Protein AF-A0A085NB49-F1 (afdb_monomer_lite)

Structure (mmCIF, N/CA/C/O backbone):
data_AF-A0A085NB49-F1
#
_entry.id   AF-A0A085NB49-F1
#
loop_
_atom_site.group_PDB
_atom_site.id
_atom_site.type_symbol
_atom_site.label_atom_id
_atom_site.label_alt_id
_atom_site.label_comp_id
_atom_site.label_asym_id
_atom_site.label_entity_id
_atom_site.label_seq_id
_atom_site.pdbx_PDB_ins_code
_atom_site.Cartn_x
_atom_site.Cartn_y
_atom_site.Cartn_z
_atom_site.occupancy
_atom_site.B_iso_or_equiv
_atom_site.auth_seq_id
_atom_site.auth_comp_id
_atom_site.auth_asym_id
_atom_site.auth_atom_id
_atom_site.pdbx_PDB_model_num
ATOM 1 N N . MET A 1 1 ? 0.375 2.560 56.186 1.00 36.34 1 MET A N 1
ATOM 2 C CA . MET A 1 1 ? 1.341 2.796 55.093 1.00 36.34 1 MET A CA 1
ATOM 3 C C . MET A 1 1 ? 0.550 2.654 53.785 1.00 36.34 1 MET A C 1
ATOM 5 O O . MET A 1 1 ? 0.439 1.546 53.299 1.00 36.34 1 MET A O 1
ATOM 9 N N . THR A 1 2 ? -0.259 3.623 53.319 1.00 33.06 2 THR A N 1
ATOM 10 C CA . THR A 1 2 ? 0.066 5.034 52.962 1.00 33.06 2 THR A CA 1
ATOM 11 C C . THR A 1 2 ? 1.055 5.037 51.782 1.00 33.06 2 THR A C 1
ATOM 13 O O . THR A 1 2 ? 2.117 4.463 51.967 1.00 33.06 2 THR A O 1
ATOM 16 N N . LYS A 1 3 ? 0.867 5.615 50.581 1.00 41.41 3 LYS A N 1
ATOM 17 C CA . LYS A 1 3 ? -0.079 6.575 49.935 1.00 41.41 3 LYS A CA 1
ATOM 18 C C . LYS A 1 3 ? 0.011 6.331 48.394 1.00 41.41 3 LYS A C 1
ATOM 20 O O . LYS A 1 3 ? 0.944 5.657 47.984 1.00 41.41 3 LYS A O 1
ATOM 25 N N . CYS A 1 4 ? -0.804 6.844 47.462 1.00 32.41 4 CYS A N 1
ATOM 26 C CA . CYS A 1 4 ? -2.018 7.682 47.451 1.00 32.41 4 CYS A CA 1
ATOM 27 C C . CYS A 1 4 ? -2.867 7.306 46.194 1.00 32.41 4 CYS A C 1
ATOM 29 O O . CYS A 1 4 ? -2.601 6.281 45.574 1.00 32.41 4 CYS A O 1
ATOM 31 N N . GLY A 1 5 ? -3.871 8.105 45.801 1.00 36.09 5 GLY A N 1
ATOM 32 C CA . GLY A 1 5 ? -4.808 7.797 44.705 1.00 36.09 5 GLY A CA 1
ATOM 33 C C . GLY A 1 5 ? -4.542 8.392 43.312 1.00 36.09 5 GLY A C 1
ATOM 34 O O . GLY A 1 5 ? -3.642 9.204 43.099 1.00 36.09 5 GLY A O 1
ATOM 35 N N . LYS A 1 6 ? -5.453 8.057 42.387 1.00 33.78 6 LYS A N 1
ATOM 36 C CA . LYS A 1 6 ? -5.930 8.973 41.339 1.00 33.78 6 LYS A CA 1
ATOM 37 C C . LYS A 1 6 ? -7.367 8.626 40.934 1.00 33.78 6 LYS A C 1
ATOM 39 O O . LYS A 1 6 ? -7.604 7.789 40.072 1.00 33.78 6 LYS A O 1
ATOM 44 N N . ILE A 1 7 ? -8.324 9.317 41.555 1.00 49.16 7 ILE A N 1
ATOM 45 C CA . ILE A 1 7 ? -9.634 9.540 40.937 1.00 49.16 7 ILE A CA 1
ATOM 46 C C . ILE A 1 7 ? -9.349 10.415 39.716 1.00 49.16 7 ILE A C 1
ATOM 48 O O . ILE A 1 7 ? -9.006 11.589 39.866 1.00 49.16 7 ILE A O 1
ATOM 52 N N . ILE A 1 8 ? -9.417 9.840 38.5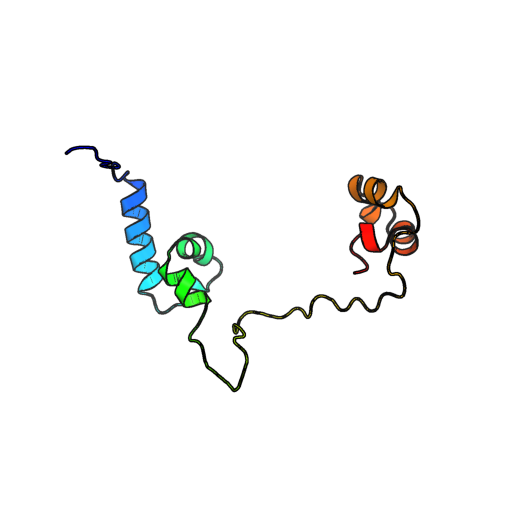18 1.00 46.50 8 ILE A N 1
ATOM 53 C CA . ILE A 1 8 ? -9.427 10.625 37.286 1.00 46.50 8 ILE A CA 1
ATOM 54 C C . ILE A 1 8 ? -10.890 10.830 36.930 1.00 46.50 8 ILE A C 1
ATOM 56 O O . ILE A 1 8 ? -11.615 9.876 36.666 1.00 46.50 8 ILE A O 1
ATOM 60 N N . TYR A 1 9 ? -11.315 12.090 36.978 1.00 40.44 9 TYR A N 1
ATOM 61 C CA . TYR A 1 9 ? -12.645 12.520 36.578 1.00 40.44 9 TYR A CA 1
ATOM 62 C C . TYR A 1 9 ? -12.954 11.985 35.175 1.00 40.44 9 TYR A C 1
ATOM 64 O O . TYR A 1 9 ? -12.285 12.352 34.203 1.00 40.44 9 TYR A O 1
ATOM 72 N N . ALA A 1 10 ? -13.970 11.128 35.072 1.00 44.47 10 ALA A N 1
ATOM 73 C CA . ALA A 1 10 ? -14.503 10.708 33.788 1.00 44.47 10 ALA A CA 1
ATOM 74 C C . ALA A 1 10 ? -15.169 11.926 33.138 1.00 44.47 10 ALA A C 1
ATOM 76 O O . ALA A 1 10 ? -16.279 12.319 33.494 1.00 44.47 10 ALA A O 1
ATOM 77 N N . THR A 1 11 ? -14.455 12.580 32.222 1.00 50.97 11 THR A N 1
ATOM 78 C CA . THR A 1 11 ? -15.008 13.682 31.433 1.00 50.97 11 THR A CA 1
ATOM 79 C C . THR A 1 11 ? -16.188 13.157 30.614 1.00 50.97 11 THR A C 1
ATOM 81 O O . THR A 1 11 ? -16.195 11.990 30.230 1.00 50.97 11 THR A O 1
ATOM 84 N N . SER A 1 12 ? -17.168 14.005 30.283 1.00 54.53 12 SER A N 1
ATOM 85 C CA . SER A 1 12 ? -18.318 13.613 29.436 1.00 54.53 12 SER A CA 1
ATOM 86 C C . SER A 1 12 ? -17.883 12.907 28.129 1.00 54.53 12 SER A C 1
ATOM 88 O O . SER A 1 12 ? -18.509 11.961 27.655 1.00 54.53 12 SER A O 1
ATOM 90 N N . SER A 1 13 ? -16.705 13.279 27.617 1.00 60.25 13 SER A N 1
ATOM 91 C CA . SER A 1 13 ? -16.013 12.676 26.471 1.00 60.25 13 SER A CA 1
ATOM 92 C C . SER A 1 13 ? -15.578 11.208 26.646 1.00 60.25 13 SER A C 1
ATOM 94 O O . SER A 1 13 ? -15.293 10.557 25.645 1.00 60.25 13 SER A O 1
ATOM 96 N N . GLN A 1 14 ? -15.447 10.695 27.874 1.00 65.69 14 GLN A N 1
ATOM 97 C CA . GLN A 1 14 ? -15.085 9.296 28.159 1.00 65.69 14 GLN A CA 1
ATOM 98 C C . GLN A 1 14 ? -16.311 8.390 28.023 1.00 65.69 14 GLN A C 1
ATOM 100 O O . GLN A 1 14 ? -16.286 7.481 27.202 1.00 65.69 14 GLN A O 1
ATOM 105 N N . MET A 1 15 ? -17.420 8.746 28.680 1.00 71.19 15 MET A N 1
ATOM 106 C CA . MET A 1 15 ? -18.704 8.035 28.567 1.00 71.19 15 MET A CA 1
ATOM 107 C C . MET A 1 15 ? -19.170 7.890 27.109 1.00 71.19 15 MET A C 1
ATOM 109 O O . MET A 1 15 ? -19.642 6.829 26.703 1.00 71.19 15 MET A O 1
ATOM 113 N N . LEU A 1 16 ? -18.989 8.939 26.294 1.00 78.06 16 LEU A N 1
ATOM 114 C CA . LEU A 1 16 ? -19.303 8.892 24.865 1.00 78.06 16 LEU A CA 1
ATOM 115 C C . LEU A 1 16 ? -18.420 7.888 24.101 1.00 78.06 16 LEU A C 1
ATOM 117 O O . LEU A 1 16 ? -18.923 7.180 23.233 1.00 78.06 16 LEU A O 1
ATOM 121 N N . ARG A 1 17 ? -17.122 7.790 24.427 1.00 77.44 17 ARG A N 1
ATOM 122 C CA . ARG A 1 17 ? -16.225 6.791 23.820 1.00 77.44 17 ARG A CA 1
ATOM 123 C C . ARG A 1 17 ? -16.611 5.372 24.218 1.00 77.44 17 ARG A C 1
ATOM 125 O O . ARG A 1 17 ? -16.655 4.515 23.344 1.00 77.44 17 ARG A O 1
ATOM 132 N N . ASP A 1 18 ? -16.937 5.136 25.484 1.00 79.06 18 ASP A N 1
ATOM 133 C CA . ASP A 1 18 ? -17.325 3.806 25.965 1.00 79.06 18 ASP A CA 1
ATOM 134 C C . ASP A 1 18 ? -18.634 3.333 25.310 1.00 79.06 18 ASP A C 1
ATOM 136 O O . ASP A 1 18 ? -18.734 2.188 24.861 1.00 79.06 18 ASP A O 1
ATOM 140 N N . PHE A 1 19 ? -19.609 4.237 25.152 1.00 82.75 19 PHE A N 1
ATOM 141 C CA . PHE A 1 19 ? -20.849 3.964 24.422 1.00 82.75 19 PHE A CA 1
ATOM 142 C C . PHE A 1 19 ? -20.597 3.650 22.937 1.00 82.75 19 PHE A C 1
ATOM 144 O O . PHE A 1 19 ? -21.077 2.632 22.434 1.00 82.75 19 PHE A O 1
ATOM 151 N N . LEU A 1 20 ? -19.797 4.471 22.245 1.00 81.94 20 LEU A N 1
ATOM 152 C CA . LEU A 1 20 ? -19.429 4.238 20.842 1.00 81.94 20 LEU A CA 1
ATOM 153 C C . LEU A 1 20 ? -18.676 2.911 20.665 1.00 81.94 20 LEU A C 1
ATOM 155 O O . LEU A 1 20 ? -19.009 2.133 19.771 1.00 81.94 20 LEU A O 1
ATOM 159 N N . CYS A 1 21 ? -17.724 2.602 21.548 1.00 80.56 21 CYS A N 1
ATOM 160 C CA . CYS A 1 21 ? -17.014 1.329 21.516 1.00 80.56 21 CYS A CA 1
ATOM 161 C C . CYS A 1 21 ? -17.955 0.141 21.747 1.00 80.56 21 CYS A C 1
ATOM 163 O O . CYS A 1 21 ? -17.854 -0.837 21.013 1.00 80.56 21 CYS A O 1
ATOM 165 N N . SER A 1 22 ? -18.914 0.226 22.675 1.00 84.44 22 SER A N 1
ATOM 166 C CA . SER A 1 22 ? -19.922 -0.827 22.889 1.00 84.44 22 SER A CA 1
ATOM 167 C C . SER A 1 22 ? -20.718 -1.149 21.610 1.00 84.44 22 SER A C 1
ATOM 169 O O . SER A 1 22 ? -20.882 -2.321 21.246 1.00 84.44 22 SER A O 1
ATOM 171 N N . VAL A 1 23 ? -21.123 -0.118 20.859 1.00 84.88 23 VAL A N 1
ATOM 172 C CA . VAL A 1 23 ? -21.798 -0.262 19.554 1.00 84.88 23 VAL A CA 1
ATOM 173 C C . VAL A 1 23 ? -20.865 -0.872 18.493 1.00 84.88 23 VAL A C 1
ATOM 175 O O . VAL A 1 23 ? -21.267 -1.804 17.788 1.00 84.88 23 VAL A O 1
ATOM 178 N N . CYS A 1 24 ? -19.607 -0.423 18.404 1.00 82.62 24 CYS A N 1
ATOM 179 C CA . CYS A 1 24 ? -18.600 -0.999 17.499 1.00 82.62 24 CYS A CA 1
ATOM 180 C C . CYS A 1 24 ? -18.314 -2.487 17.799 1.00 82.62 24 CYS A C 1
ATOM 182 O O . CYS A 1 24 ? -18.211 -3.292 16.875 1.00 82.62 24 CYS A O 1
ATOM 184 N N . CYS A 1 25 ? -18.202 -2.881 19.074 1.00 80.56 25 CYS A N 1
ATOM 185 C CA . CYS A 1 25 ? -17.894 -4.267 19.450 1.00 80.56 25 CYS A CA 1
ATOM 186 C C . CYS A 1 25 ? -19.058 -5.231 19.157 1.00 80.56 25 C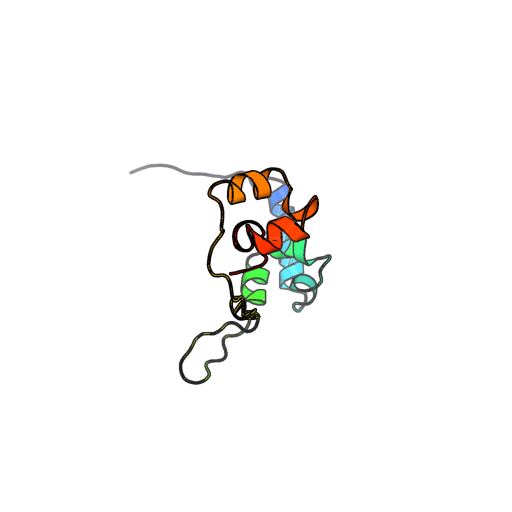YS A C 1
ATOM 188 O O . CYS A 1 25 ? -18.827 -6.390 18.804 1.00 80.56 25 CYS A O 1
ATOM 190 N N . SER A 1 26 ? -20.302 -4.765 19.310 1.00 83.50 26 SER A N 1
ATOM 191 C CA . SER A 1 26 ? -21.507 -5.611 19.251 1.00 83.50 26 SER A CA 1
ATOM 192 C C . SER A 1 26 ? -22.000 -5.899 17.826 1.00 83.50 26 SER A C 1
ATOM 194 O O . SER A 1 26 ? -22.749 -6.845 17.600 1.00 83.50 26 SER A O 1
ATOM 196 N N . SER A 1 27 ? -21.579 -5.108 16.839 1.00 72.50 27 SER A N 1
ATOM 197 C CA . SER A 1 27 ? -22.182 -5.041 15.498 1.00 72.50 27 SER A CA 1
ATOM 198 C C . SER A 1 27 ? -21.565 -5.991 14.453 1.00 72.50 27 SER A C 1
ATOM 200 O O . SER A 1 27 ? -21.440 -5.667 13.272 1.00 72.50 27 SER A O 1
ATOM 202 N N . GLY A 1 28 ? -21.164 -7.197 14.867 1.00 62.44 28 GLY A N 1
ATOM 203 C CA . GLY A 1 28 ? -20.831 -8.301 13.947 1.00 62.44 28 GLY A CA 1
ATOM 204 C C . GLY A 1 28 ? -19.523 -8.173 13.149 1.00 62.44 28 GLY A C 1
ATOM 205 O O . GLY A 1 28 ? -19.076 -9.163 12.568 1.00 62.44 28 GLY A O 1
ATOM 206 N N . GLY A 1 29 ? -18.852 -7.019 13.196 1.00 63.22 29 GLY A N 1
ATOM 207 C CA . GLY A 1 29 ? -17.530 -6.768 12.611 1.00 63.22 29 GLY A CA 1
ATOM 208 C C . GLY A 1 29 ? -17.506 -5.836 11.412 1.00 63.22 29 GLY A C 1
ATOM 209 O O . GLY A 1 29 ? -16.447 -5.282 11.134 1.00 63.22 29 GLY A O 1
ATOM 210 N N . ASN A 1 30 ? -18.650 -5.611 10.764 1.00 67.62 30 ASN A N 1
ATOM 211 C CA . ASN A 1 30 ? -18.740 -4.727 9.604 1.00 67.62 30 ASN A CA 1
ATOM 212 C C . ASN A 1 30 ? -18.265 -3.311 9.981 1.00 67.62 30 ASN A C 1
ATOM 214 O O . ASN A 1 30 ? -17.383 -2.771 9.324 1.00 67.62 30 ASN A O 1
ATOM 218 N N . LEU A 1 31 ? -18.685 -2.781 11.139 1.00 73.56 31 LEU A N 1
ATOM 219 C CA . LEU A 1 31 ? -18.250 -1.456 11.606 1.00 73.56 31 LEU A CA 1
ATOM 220 C C . LEU A 1 31 ? -16.740 -1.334 11.912 1.00 73.56 31 LEU A C 1
ATOM 222 O O . LEU A 1 31 ? -16.201 -0.231 11.834 1.00 73.56 31 LEU A O 1
ATOM 226 N N . CYS A 1 32 ? -16.041 -2.429 12.241 1.00 73.75 32 CYS A N 1
ATOM 227 C CA . CYS A 1 32 ? -14.581 -2.404 12.430 1.00 73.75 32 CYS A CA 1
ATOM 228 C C . CYS A 1 32 ? -13.805 -2.427 11.091 1.00 73.75 32 CYS A C 1
ATOM 230 O O . CYS A 1 32 ? -12.587 -2.237 11.104 1.00 73.75 32 CYS A O 1
ATOM 232 N N . LEU A 1 33 ? -14.471 -2.724 9.965 1.00 67.19 33 LEU A N 1
ATOM 233 C CA . LEU A 1 33 ? -13.854 -2.990 8.657 1.00 67.19 33 LEU A CA 1
ATOM 234 C C . LEU A 1 33 ? -14.252 -1.965 7.576 1.00 67.19 33 LEU A C 1
ATOM 236 O O . LEU A 1 33 ? -13.417 -1.643 6.731 1.00 67.19 33 LEU A O 1
ATOM 240 N N . GLU A 1 34 ? -15.472 -1.426 7.636 1.00 67.44 34 GLU A N 1
ATOM 241 C CA . GLU A 1 34 ? -16.001 -0.352 6.775 1.00 67.44 34 GLU A CA 1
ATOM 242 C C . GLU A 1 34 ? -15.202 0.953 6.941 1.00 67.44 34 GLU A C 1
ATOM 244 O O . GLU A 1 34 ? -14.912 1.367 8.065 1.00 67.44 34 GLU A O 1
ATOM 249 N N . ALA A 1 35 ? -14.840 1.623 5.843 1.00 59.50 35 ALA A N 1
ATOM 250 C CA . ALA A 1 35 ? -13.882 2.736 5.859 1.00 59.50 35 ALA A CA 1
ATOM 251 C C . ALA A 1 35 ? -14.349 3.942 6.700 1.00 59.50 35 ALA A C 1
ATOM 253 O O . ALA A 1 35 ? -13.562 4.506 7.466 1.00 59.50 35 ALA A O 1
ATOM 254 N N . GLU A 1 36 ? -15.629 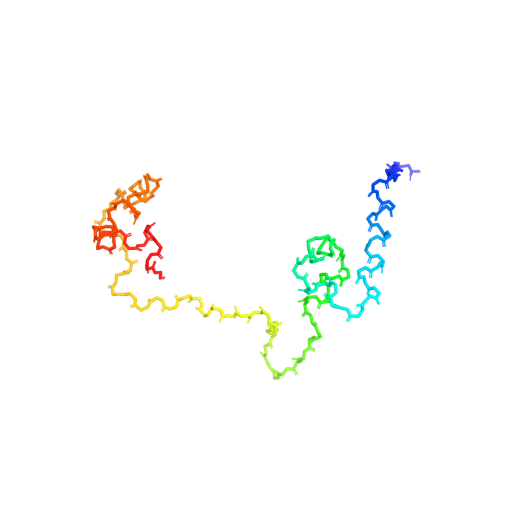4.294 6.609 1.00 65.25 36 GLU A N 1
ATOM 255 C CA . GLU A 1 36 ? -16.259 5.416 7.301 1.00 65.25 36 GLU A CA 1
ATOM 256 C C . GLU A 1 36 ? -16.281 5.215 8.827 1.00 65.25 36 GLU A C 1
ATOM 258 O O . GLU A 1 36 ? -15.90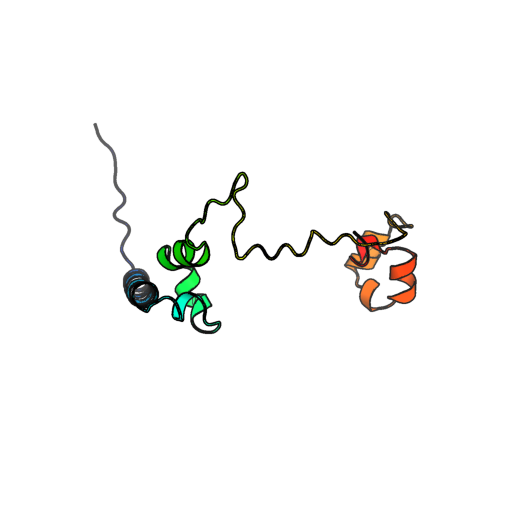1 6.113 9.583 1.00 65.25 36 GLU A O 1
ATOM 263 N N . THR A 1 37 ? -16.665 4.026 9.307 1.00 65.75 37 THR A N 1
ATOM 264 C CA . THR A 1 37 ? -16.752 3.726 10.751 1.00 65.75 37 THR A CA 1
ATOM 265 C C . THR A 1 37 ? -15.446 3.201 11.343 1.00 65.75 37 THR A C 1
ATOM 267 O O . THR A 1 37 ? -15.267 3.226 12.563 1.00 65.75 37 THR A O 1
ATOM 270 N N . ARG A 1 38 ? -14.487 2.786 10.508 1.00 65.44 38 ARG A N 1
ATOM 271 C CA . ARG A 1 38 ? -13.162 2.333 10.946 1.00 65.44 38 ARG A CA 1
ATOM 272 C C . ARG A 1 38 ? -12.423 3.398 11.743 1.00 65.44 38 ARG A C 1
ATOM 274 O O . ARG A 1 38 ? -11.776 3.043 12.721 1.00 65.44 38 ARG A O 1
ATOM 281 N N . SER A 1 39 ? -12.514 4.681 11.388 1.00 70.12 39 SER A N 1
ATOM 282 C CA . SER A 1 39 ? -11.795 5.727 12.133 1.00 70.12 39 SER A CA 1
ATOM 283 C C . SER A 1 39 ? -12.232 5.829 13.612 1.00 70.12 39 SER A C 1
ATOM 285 O O . SER A 1 39 ? -11.362 5.620 14.464 1.00 70.12 39 SER A O 1
ATOM 287 N N . PRO A 1 40 ? -13.523 6.002 13.981 1.00 76.81 40 PRO A N 1
ATOM 288 C CA . PRO A 1 40 ? -13.943 5.982 15.384 1.00 76.81 40 PRO A CA 1
ATOM 289 C C . PRO A 1 40 ? -13.844 4.594 16.032 1.00 76.81 40 PRO A C 1
ATOM 291 O O . PRO A 1 40 ? -13.486 4.513 17.202 1.00 76.81 40 PRO A O 1
ATOM 294 N N . CYS A 1 41 ? -14.111 3.497 15.313 1.00 75.94 41 CYS A N 1
ATOM 295 C CA . CYS A 1 41 ? -14.054 2.159 15.911 1.00 75.94 41 CYS A CA 1
ATOM 296 C C . CYS A 1 41 ? -12.613 1.631 16.106 1.00 75.94 41 CYS A C 1
ATOM 298 O O . CYS A 1 41 ? -12.389 0.776 16.962 1.00 75.94 41 CYS A O 1
ATOM 300 N N . SER A 1 42 ? -11.613 2.136 15.369 1.00 73.38 42 SER A N 1
ATOM 301 C CA . SER A 1 42 ? -10.212 1.673 15.460 1.00 73.38 42 SER A CA 1
ATOM 302 C C . SER A 1 42 ? -9.512 2.016 16.776 1.00 73.38 42 SER A C 1
ATOM 304 O O . SER A 1 42 ? -8.550 1.341 17.137 1.00 73.38 42 SER A O 1
ATOM 306 N N . ILE A 1 43 ? -10.007 3.011 17.522 1.00 78.69 43 ILE A N 1
ATOM 307 C CA . ILE A 1 43 ? -9.484 3.349 18.856 1.00 78.69 43 ILE A CA 1
ATOM 308 C C . ILE A 1 43 ? -9.968 2.368 19.938 1.00 78.69 43 ILE A C 1
ATOM 310 O O . ILE A 1 43 ? -9.449 2.372 21.053 1.00 78.69 43 ILE A O 1
ATOM 314 N N . CYS A 1 44 ? -10.978 1.544 19.635 1.00 81.94 44 CYS A N 1
ATOM 315 C CA . CYS A 1 44 ? -11.597 0.630 20.586 1.00 81.94 44 CYS A CA 1
ATOM 316 C C . CYS A 1 44 ? -10.819 -0.698 20.658 1.00 81.94 44 CYS A C 1
ATOM 318 O O . CYS A 1 44 ? -10.674 -1.370 19.629 1.00 81.94 44 CYS A O 1
ATOM 320 N N . PRO A 1 45 ? -10.395 -1.164 21.854 1.00 76.50 45 PRO A N 1
ATOM 321 C CA . PRO A 1 45 ? -9.593 -2.385 21.992 1.00 76.50 45 PRO A CA 1
ATOM 322 C C . PRO A 1 45 ? -10.209 -3.631 21.336 1.00 76.50 45 PRO A C 1
ATOM 324 O O . PRO A 1 45 ? -9.489 -4.463 20.792 1.00 76.50 45 PRO A O 1
ATOM 327 N N . CYS A 1 46 ? -11.541 -3.755 21.318 1.00 77.25 46 CYS A N 1
ATOM 328 C CA . CYS A 1 46 ? -12.222 -4.892 20.695 1.00 77.25 46 CYS A CA 1
ATOM 329 C C . CYS A 1 46 ? -12.034 -4.958 19.167 1.00 77.25 46 CYS A C 1
ATOM 331 O O . CYS A 1 46 ? -11.849 -6.052 18.635 1.00 77.25 46 CYS A O 1
ATOM 333 N N . CYS A 1 47 ? -12.018 -3.822 18.457 1.00 76.62 47 CYS A N 1
ATOM 334 C CA . CYS A 1 47 ? -11.737 -3.811 17.020 1.00 76.62 47 CYS A CA 1
ATOM 335 C C . CYS A 1 47 ? -10.249 -4.061 16.739 1.00 76.62 47 CYS A C 1
ATOM 337 O O . CYS A 1 47 ? -9.944 -4.651 15.708 1.00 76.62 47 CYS A O 1
ATOM 339 N N . TRP A 1 48 ? -9.337 -3.704 17.656 1.00 72.06 48 TRP A N 1
ATOM 340 C CA . TRP A 1 48 ? -7.917 -4.068 17.550 1.00 72.06 48 TRP A CA 1
ATOM 341 C C . TRP A 1 48 ? -7.688 -5.582 17.663 1.00 72.06 48 TRP A C 1
ATOM 343 O O . TRP A 1 48 ? -6.877 -6.134 16.924 1.00 72.06 48 TRP A O 1
ATOM 353 N N . TYR A 1 49 ? -8.432 -6.289 18.520 1.00 63.56 49 TYR A N 1
ATOM 354 C CA . TYR A 1 49 ? -8.410 -7.758 18.530 1.00 63.56 49 TYR A CA 1
ATOM 355 C C . TYR A 1 49 ? -9.117 -8.358 17.305 1.00 63.56 49 TYR A C 1
ATOM 357 O O . TYR A 1 49 ? -8.629 -9.322 16.718 1.00 63.56 49 TYR A O 1
ATOM 365 N N . ARG A 1 50 ? -10.243 -7.779 16.865 1.00 63.19 50 ARG A N 1
ATOM 366 C CA . ARG A 1 50 ? -11.004 -8.291 15.711 1.00 63.19 50 ARG A CA 1
ATOM 367 C C . ARG A 1 50 ? -10.265 -8.118 14.378 1.00 63.19 50 ARG A C 1
ATOM 369 O O . ARG A 1 50 ? -10.422 -8.966 13.505 1.00 63.19 50 ARG A O 1
ATOM 376 N N . SER A 1 51 ? -9.441 -7.078 14.233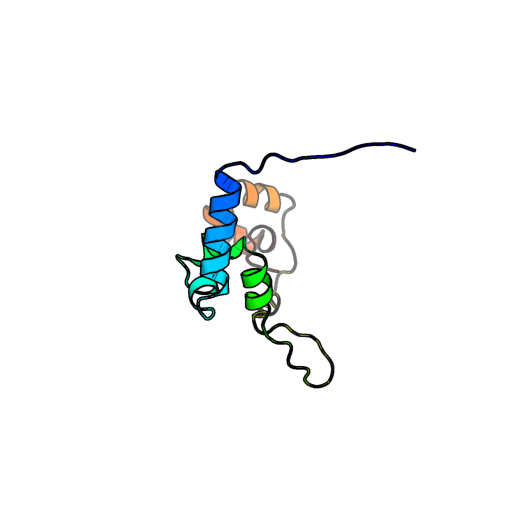 1.00 58.19 51 SER A N 1
ATOM 377 C CA . SER A 1 51 ? -8.584 -6.861 13.058 1.00 58.19 51 SER A CA 1
ATOM 378 C C . SER A 1 51 ? -7.337 -7.753 13.017 1.00 58.19 51 SER A C 1
ATOM 380 O O . SER A 1 51 ? -6.693 -7.823 11.974 1.00 58.19 51 SER A O 1
ATOM 382 N N . GLN A 1 52 ? -7.017 -8.470 14.102 1.00 56.66 52 GLN A N 1
ATOM 383 C CA . GLN A 1 52 ? -5.939 -9.471 14.136 1.00 56.66 52 GLN A CA 1
ATOM 384 C C . GLN A 1 52 ? -6.409 -10.886 13.742 1.00 56.66 52 GLN A C 1
ATOM 386 O O . GLN A 1 52 ? -5.580 -11.738 13.430 1.00 56.66 52 GLN A O 1
ATOM 391 N N . GLY A 1 53 ? -7.727 -11.123 13.691 1.00 53.56 53 GLY A N 1
ATOM 392 C CA . GLY A 1 53 ? -8.334 -12.379 13.237 1.00 53.56 53 GLY A CA 1
ATOM 393 C C . GLY A 1 53 ? -8.112 -13.591 14.166 1.00 53.56 53 GLY A C 1
ATOM 394 O O . GLY A 1 53 ? -7.315 -13.546 15.103 1.00 53.56 53 GLY A O 1
ATOM 395 N N . PRO A 1 54 ? -8.829 -14.709 13.943 1.00 57.22 54 PRO A N 1
ATOM 396 C CA . PRO A 1 54 ? -8.571 -15.952 14.659 1.00 57.22 54 PRO A CA 1
ATOM 397 C C . PRO A 1 54 ? -7.311 -16.639 14.109 1.00 57.22 54 PRO A C 1
ATOM 399 O O . PRO A 1 54 ? -7.259 -17.031 12.942 1.00 57.22 54 PRO A O 1
ATOM 402 N N . MET A 1 55 ? -6.313 -16.835 14.973 1.00 51.31 55 MET A N 1
ATOM 403 C CA . MET A 1 55 ? -5.086 -17.582 14.673 1.00 51.31 55 MET A CA 1
ATOM 404 C C . MET A 1 55 ? -5.411 -19.013 14.199 1.00 51.31 55 MET A C 1
ATOM 406 O O . MET A 1 55 ? -5.800 -19.859 15.004 1.00 51.31 55 MET A O 1
ATOM 410 N N . ARG A 1 56 ? -5.214 -19.323 12.909 1.00 54.38 56 ARG A N 1
ATOM 411 C CA . ARG A 1 56 ? -5.216 -20.713 12.410 1.00 54.38 56 ARG A CA 1
ATOM 412 C C . ARG A 1 56 ? -3.778 -21.218 12.342 1.00 54.38 56 ARG A C 1
ATOM 414 O O . ARG A 1 56 ? -3.035 -20.849 11.439 1.00 54.38 56 ARG A O 1
ATOM 421 N N . GLN A 1 57 ? -3.389 -22.073 13.286 1.00 54.28 57 GLN A N 1
ATOM 422 C CA . GLN A 1 57 ? -2.083 -22.731 13.259 1.00 54.28 57 GLN A CA 1
ATOM 423 C C . GLN A 1 57 ? -2.027 -23.762 12.124 1.00 54.28 57 GLN A C 1
ATOM 425 O O . GLN A 1 57 ? -2.636 -24.826 12.211 1.00 54.28 57 GLN A O 1
ATOM 430 N N . VAL A 1 58 ? -1.267 -23.454 11.072 1.00 47.47 58 VAL A N 1
ATOM 431 C CA . VAL A 1 58 ? -0.864 -24.422 10.044 1.00 47.47 58 VAL A CA 1
ATOM 432 C C . VAL A 1 58 ? 0.640 -24.653 10.165 1.00 47.47 58 VAL A C 1
ATOM 434 O O . VAL A 1 58 ? 1.446 -23.780 9.851 1.00 47.47 58 VAL A O 1
ATOM 437 N N . GLY A 1 59 ? 1.022 -25.849 10.611 1.00 55.66 59 GLY A N 1
ATOM 438 C CA . GLY A 1 59 ? 2.400 -26.332 10.544 1.00 55.66 59 GLY A CA 1
ATOM 439 C C . GLY A 1 59 ? 3.367 -25.657 11.518 1.00 55.66 59 GLY A C 1
ATOM 440 O O . GLY A 1 59 ? 3.600 -26.190 12.598 1.00 55.66 59 GLY A O 1
ATOM 441 N N . GLN A 1 60 ? 4.006 -24.554 11.102 1.00 60.81 60 GLN A N 1
ATOM 442 C CA . GLN A 1 60 ? 5.264 -24.099 11.720 1.00 60.81 60 GLN A CA 1
ATOM 443 C C . GLN A 1 60 ? 5.640 -22.611 11.512 1.00 60.81 60 GLN A C 1
ATOM 445 O O . GLN A 1 60 ? 6.817 -22.262 11.595 1.00 60.81 60 GLN A O 1
ATOM 450 N N . ARG A 1 61 ? 4.679 -21.697 11.294 1.00 53.91 61 ARG A N 1
ATOM 451 C CA . ARG A 1 61 ? 4.924 -20.241 11.435 1.00 53.91 61 ARG A CA 1
ATOM 452 C C . ARG A 1 61 ? 3.648 -19.474 11.792 1.00 53.91 61 ARG A C 1
ATOM 454 O O . ARG A 1 61 ? 2.571 -19.830 11.327 1.00 53.91 61 ARG A O 1
ATOM 461 N N . LEU A 1 62 ? 3.769 -18.440 12.628 1.00 54.53 62 LEU A N 1
ATOM 462 C CA . LEU A 1 62 ? 2.678 -17.507 12.928 1.00 54.53 62 LEU A CA 1
ATOM 463 C C . LEU A 1 62 ? 2.715 -16.363 11.909 1.00 54.53 62 LEU A C 1
ATOM 465 O O . LEU A 1 62 ? 3.564 -15.485 12.014 1.00 54.53 62 LEU A O 1
ATOM 469 N N . GLU A 1 63 ? 1.795 -16.377 10.947 1.00 43.94 63 GLU A N 1
ATOM 470 C CA . GLU A 1 63 ? 1.634 -15.328 9.933 1.00 43.94 63 GLU A CA 1
ATOM 471 C C . GLU A 1 63 ? 0.206 -14.755 10.020 1.00 43.94 63 GLU A C 1
ATOM 473 O O . GLU A 1 63 ? -0.758 -15.530 9.996 1.00 43.94 63 GLU A O 1
ATOM 478 N N . PRO A 1 64 ? 0.017 -13.428 10.140 1.00 51.31 64 PRO A N 1
ATOM 479 C CA . PRO A 1 64 ? -1.315 -12.838 10.198 1.00 51.31 64 PRO A CA 1
ATOM 480 C C . PRO A 1 64 ? -1.936 -12.739 8.797 1.00 51.31 64 PRO A C 1
ATOM 482 O O . PRO A 1 64 ? -1.388 -12.088 7.908 1.00 51.31 64 PRO A O 1
ATOM 485 N N . PHE A 1 65 ? -3.131 -13.305 8.603 1.00 47.25 65 PHE A N 1
ATOM 486 C CA . PHE A 1 65 ? -3.943 -13.038 7.409 1.00 47.25 65 PHE A CA 1
ATOM 487 C C . PHE A 1 65 ? -4.342 -11.556 7.396 1.00 47.25 65 PHE A C 1
ATOM 489 O O . PHE A 1 65 ? -5.201 -11.133 8.163 1.00 47.25 65 PHE A O 1
ATOM 496 N N . GLY A 1 66 ? -3.682 -10.759 6.556 1.00 50.38 66 GLY A N 1
ATOM 497 C CA . GLY A 1 66 ? -3.741 -9.293 6.618 1.00 50.38 66 GLY A CA 1
ATOM 498 C C . GLY A 1 66 ? -2.358 -8.643 6.586 1.00 50.38 66 GLY A C 1
ATOM 499 O O . GLY A 1 66 ? -2.232 -7.521 6.098 1.00 50.38 66 GLY A O 1
ATOM 500 N N . ALA A 1 67 ? -1.301 -9.395 6.919 1.00 52.47 67 ALA A N 1
ATOM 501 C CA . ALA A 1 67 ? -0.046 -9.247 6.198 1.00 52.47 67 ALA A CA 1
ATOM 502 C C . ALA A 1 67 ? -0.285 -9.708 4.754 1.00 52.47 67 ALA A C 1
ATOM 504 O O . ALA A 1 67 ? 0.086 -10.803 4.336 1.00 52.47 67 ALA A O 1
ATOM 505 N N . ALA A 1 68 ? -0.857 -8.800 3.962 1.00 52.53 68 ALA A N 1
ATOM 506 C CA . ALA A 1 68 ? -0.279 -8.574 2.660 1.00 52.53 68 ALA A CA 1
ATOM 507 C C . ALA A 1 68 ? 1.195 -8.245 2.914 1.00 52.53 68 ALA A C 1
ATOM 509 O O . ALA A 1 68 ? 1.577 -7.093 3.119 1.00 52.53 68 ALA A O 1
ATOM 510 N N . SER A 1 69 ? 2.026 -9.282 2.883 1.00 53.62 69 SER A N 1
ATOM 511 C CA . SER A 1 69 ? 3.328 -9.146 2.279 1.00 53.62 69 SER A CA 1
ATOM 512 C C . SER A 1 69 ? 3.079 -8.658 0.849 1.00 53.62 69 SER A C 1
ATOM 514 O O . SER A 1 69 ? 3.077 -9.408 -0.125 1.00 53.62 69 SER A O 1
ATOM 516 N N . THR A 1 70 ? 2.978 -7.332 0.714 1.00 56.56 70 THR A N 1
ATOM 517 C CA . THR A 1 70 ? 3.901 -6.669 -0.195 1.00 56.56 70 THR A CA 1
ATOM 518 C C . THR A 1 70 ? 5.258 -7.265 0.143 1.00 56.56 70 THR A C 1
ATOM 520 O O . THR A 1 70 ? 5.890 -6.884 1.127 1.00 56.56 70 THR A O 1
ATOM 523 N N . ALA A 1 71 ? 5.625 -8.324 -0.590 1.00 55.53 71 ALA A N 1
ATOM 524 C CA . ALA A 1 71 ? 6.935 -8.934 -0.504 1.00 55.53 71 ALA A CA 1
ATOM 525 C C . ALA A 1 71 ? 7.893 -7.757 -0.584 1.00 55.53 71 ALA A C 1
ATOM 527 O O . ALA A 1 71 ? 7.866 -7.056 -1.597 1.00 55.53 71 ALA A O 1
ATOM 528 N N . ARG A 1 72 ? 8.563 -7.468 0.547 1.00 58.84 72 ARG A N 1
ATOM 529 C CA . ARG A 1 72 ? 9.372 -6.267 0.794 1.00 58.84 72 ARG A CA 1
ATOM 530 C C . ARG A 1 72 ? 10.103 -5.976 -0.497 1.00 58.84 72 ARG A C 1
ATOM 532 O O . ARG A 1 72 ? 10.923 -6.825 -0.839 1.00 58.84 72 ARG A O 1
ATOM 539 N N . ARG A 1 73 ? 9.664 -4.927 -1.228 1.00 56.50 73 ARG A N 1
ATOM 540 C CA . ARG A 1 73 ? 9.765 -4.884 -2.701 1.00 56.50 73 ARG A CA 1
ATOM 541 C C . ARG A 1 73 ? 11.112 -5.461 -3.087 1.00 56.50 73 ARG A C 1
ATOM 543 O O . ARG A 1 73 ? 12.129 -4.868 -2.758 1.00 56.50 73 ARG A O 1
ATOM 550 N N . ILE A 1 74 ? 11.122 -6.626 -3.730 1.00 57.75 74 ILE A N 1
ATOM 551 C CA . ILE A 1 74 ? 12.345 -7.098 -4.367 1.00 57.75 74 ILE A CA 1
ATOM 552 C C . ILE A 1 74 ? 12.431 -6.231 -5.616 1.00 57.75 74 ILE A C 1
ATOM 554 O O . ILE A 1 74 ? 11.948 -6.607 -6.685 1.00 57.75 74 ILE A O 1
ATOM 558 N N . CYS A 1 75 ? 12.898 -4.995 -5.423 1.00 54.81 75 CYS A N 1
ATOM 559 C CA . CYS A 1 75 ? 13.183 -4.070 -6.494 1.00 54.81 75 CYS A CA 1
ATOM 560 C C . CYS A 1 75 ? 14.262 -4.767 -7.322 1.00 54.81 75 CYS A C 1
ATOM 562 O O . CYS A 1 75 ? 15.417 -4.840 -6.916 1.00 54.81 75 CYS A O 1
ATOM 564 N N . ALA A 1 76 ? 13.886 -5.329 -8.472 1.00 58.81 76 ALA A N 1
ATOM 565 C CA . ALA A 1 76 ? 14.836 -5.847 -9.449 1.00 58.81 76 ALA A CA 1
ATOM 566 C C . ALA A 1 76 ? 15.515 -4.659 -10.153 1.00 58.81 76 ALA A C 1
ATOM 568 O O . ALA A 1 76 ? 15.357 -4.441 -11.352 1.00 58.81 76 ALA A O 1
ATOM 569 N N . CYS A 1 77 ? 16.208 -3.843 -9.363 1.00 59.81 77 CYS A N 1
ATOM 570 C CA . CYS A 1 77 ? 16.944 -2.682 -9.805 1.00 59.81 77 CYS A CA 1
ATOM 571 C C . CYS A 1 77 ? 18.394 -3.078 -10.089 1.00 59.81 77 CYS A C 1
ATOM 573 O O . CYS A 1 77 ? 19.037 -3.677 -9.229 1.00 59.81 77 CYS A O 1
ATOM 575 N N . PRO A 1 78 ? 18.950 -2.710 -11.256 1.00 66.12 78 PRO A N 1
ATOM 576 C CA . PRO A 1 78 ? 20.375 -2.889 -11.530 1.00 66.12 78 PRO A CA 1
ATOM 577 C C . PRO A 1 78 ? 21.267 -1.912 -10.738 1.00 66.12 78 PRO A C 1
ATOM 579 O O . PRO A 1 78 ? 22.486 -2.040 -10.782 1.00 66.12 78 PRO A O 1
ATOM 582 N N . HIS A 1 79 ? 20.676 -0.946 -10.025 1.00 65.12 79 HIS A N 1
ATOM 583 C CA . HIS A 1 79 ? 21.370 0.051 -9.211 1.00 65.12 79 HIS A CA 1
ATOM 584 C C . HIS A 1 79 ? 21.037 -0.160 -7.729 1.00 65.12 79 HIS A C 1
ATOM 586 O O . HIS A 1 79 ? 19.869 -0.073 -7.346 1.00 65.12 79 HIS A O 1
ATOM 592 N N . SER A 1 80 ? 22.062 -0.430 -6.918 1.00 74.69 80 SER A N 1
ATOM 593 C CA . SER A 1 80 ? 21.972 -0.602 -5.460 1.00 74.69 80 SER A CA 1
ATOM 594 C C . SER A 1 80 ? 22.132 0.698 -4.670 1.00 74.69 80 SER A C 1
ATOM 596 O O . SER A 1 80 ? 21.775 0.740 -3.497 1.00 74.69 80 SER A O 1
ATOM 598 N N . ASP A 1 81 ? 22.675 1.743 -5.299 1.00 85.19 81 ASP A N 1
ATOM 599 C CA . ASP A 1 81 ? 23.181 2.944 -4.637 1.00 85.19 81 ASP A CA 1
ATOM 600 C C . ASP A 1 81 ? 22.912 4.210 -5.467 1.00 85.19 81 ASP A C 1
ATOM 602 O O . ASP A 1 81 ? 22.609 4.155 -6.662 1.00 85.19 81 ASP A O 1
ATOM 606 N N . ASP A 1 82 ? 23.060 5.363 -4.817 1.00 90.69 82 ASP A N 1
ATOM 607 C CA . ASP A 1 82 ? 23.058 6.678 -5.455 1.00 90.69 82 ASP A CA 1
ATOM 608 C C . ASP A 1 82 ? 24.461 7.051 -5.975 1.00 90.69 82 ASP A C 1
ATOM 610 O O . ASP A 1 82 ? 25.471 6.850 -5.299 1.00 90.69 82 ASP A O 1
ATOM 614 N N . ASN A 1 83 ? 24.526 7.669 -7.156 1.00 91.19 83 ASN A N 1
ATOM 615 C CA . ASN A 1 83 ? 25.773 8.020 -7.846 1.00 91.19 83 ASN A CA 1
ATOM 616 C C . ASN A 1 83 ? 26.392 9.365 -7.400 1.00 91.19 83 ASN A C 1
ATOM 618 O O . ASN A 1 83 ? 27.523 9.669 -7.779 1.00 91.19 83 ASN A O 1
ATOM 622 N N . ASP A 1 84 ? 25.693 10.183 -6.600 1.00 93.62 84 ASP A N 1
ATOM 623 C CA . ASP A 1 84 ? 26.212 11.449 -6.052 1.00 93.62 84 ASP A CA 1
ATOM 624 C C . ASP A 1 84 ? 25.848 11.614 -4.564 1.00 93.62 84 ASP A C 1
ATOM 626 O O . ASP A 1 84 ? 24.741 11.312 -4.121 1.00 93.62 84 ASP A O 1
ATOM 630 N N . ARG A 1 85 ? 26.765 12.187 -3.778 1.00 94.88 85 ARG A N 1
ATOM 631 C CA . ARG A 1 85 ? 26.554 12.508 -2.354 1.00 94.88 85 ARG A CA 1
ATOM 632 C C . ARG A 1 85 ? 25.451 13.550 -2.127 1.00 94.88 85 ARG A C 1
ATOM 634 O O . ARG A 1 85 ? 24.951 13.675 -1.012 1.00 94.88 85 ARG A O 1
ATOM 641 N N . LYS A 1 86 ? 25.088 14.318 -3.156 1.00 96.31 86 LYS A N 1
ATOM 642 C CA . LYS A 1 86 ? 24.005 15.309 -3.138 1.00 96.31 86 LYS A CA 1
ATOM 643 C C . LYS A 1 86 ? 22.627 14.707 -3.399 1.00 96.31 86 LYS A C 1
ATOM 645 O O . LYS A 1 86 ? 21.648 15.435 -3.252 1.00 96.31 86 LYS A O 1
ATOM 650 N N . CYS A 1 87 ? 22.516 13.419 -3.727 1.00 95.50 87 CYS A N 1
ATOM 651 C CA . CYS A 1 87 ? 21.235 12.790 -4.046 1.00 95.50 87 CYS A CA 1
ATOM 652 C C . CYS A 1 87 ? 20.175 12.978 -2.952 1.00 95.50 87 CYS A C 1
ATOM 654 O O . CYS A 1 87 ? 19.043 13.340 -3.268 1.00 95.50 87 CYS A O 1
ATOM 656 N N . SER A 1 88 ? 20.549 12.884 -1.672 1.00 95.25 88 SER A N 1
ATOM 657 C CA . SER A 1 88 ? 19.620 13.131 -0.560 1.00 95.25 88 SER A CA 1
ATOM 658 C C . SER A 1 88 ? 19.170 14.596 -0.464 1.00 95.25 88 SER A C 1
ATOM 660 O O . SER A 1 88 ? 18.026 14.865 -0.112 1.00 95.25 88 SER A O 1
ATOM 662 N N . PHE A 1 89 ? 20.038 15.555 -0.810 1.00 97.31 89 PHE A N 1
ATOM 663 C CA . PHE A 1 89 ? 19.678 16.977 -0.872 1.00 97.31 89 PHE A CA 1
ATOM 664 C C . PHE A 1 89 ? 18.742 17.260 -2.053 1.00 97.31 89 PHE A C 1
ATOM 666 O O . PHE A 1 89 ? 17.712 17.904 -1.873 1.00 97.31 89 PHE A O 1
ATOM 673 N N . TRP A 1 90 ? 19.063 16.745 -3.243 1.00 97.12 90 TRP A N 1
ATOM 674 C CA . TRP A 1 90 ? 18.239 16.905 -4.443 1.00 97.12 90 TRP A CA 1
ATOM 675 C C . TRP A 1 90 ? 16.863 16.247 -4.296 1.00 97.12 90 TRP A C 1
ATOM 677 O O . TRP A 1 90 ? 15.858 16.857 -4.654 1.00 97.12 90 TRP A O 1
ATOM 687 N N . ALA A 1 91 ? 16.791 15.058 -3.694 1.00 95.81 91 ALA A N 1
ATOM 688 C CA . ALA A 1 91 ? 15.523 14.428 -3.345 1.00 95.81 91 ALA A CA 1
ATOM 689 C C . ALA A 1 91 ? 14.724 15.271 -2.336 1.00 95.81 91 ALA A C 1
ATOM 691 O O . ALA A 1 91 ? 13.542 15.522 -2.555 1.00 95.81 91 ALA A O 1
ATOM 692 N N . HIS A 1 92 ? 15.373 15.795 -1.288 1.00 96.75 92 HIS A N 1
ATOM 693 C CA . HIS A 1 92 ? 14.725 16.654 -0.289 1.00 96.75 92 HIS A CA 1
ATOM 694 C C . HIS A 1 92 ? 14.175 17.971 -0.870 1.00 96.75 92 HIS A C 1
ATOM 696 O O . HIS A 1 92 ? 13.139 18.447 -0.414 1.00 96.75 92 HIS A O 1
ATOM 702 N N . VAL A 1 93 ? 14.832 18.578 -1.868 1.00 97.06 93 VAL A N 1
ATOM 703 C CA . VAL A 1 93 ? 14.310 19.785 -2.552 1.00 97.06 93 VAL A CA 1
ATOM 704 C C . VAL A 1 93 ? 13.367 19.470 -3.726 1.00 97.06 93 VAL A C 1
ATOM 706 O O . VAL A 1 93 ? 12.951 20.382 -4.438 1.00 97.06 93 VAL A O 1
ATOM 709 N N . GLY A 1 94 ? 12.982 18.201 -3.910 1.00 96.25 94 GLY A N 1
ATOM 710 C CA . GLY A 1 94 ? 11.948 17.781 -4.861 1.00 96.25 94 GLY A CA 1
ATOM 711 C C . GLY A 1 94 ? 12.428 17.516 -6.291 1.00 96.25 94 GLY A C 1
ATOM 712 O O . GLY A 1 94 ? 11.602 17.406 -7.199 1.00 96.25 94 GLY A O 1
ATOM 713 N N . GLU A 1 95 ? 13.735 17.372 -6.542 1.00 97.25 95 GLU A N 1
ATOM 714 C CA . GLU A 1 95 ? 14.234 17.114 -7.905 1.00 97.25 95 GLU A CA 1
ATOM 715 C C . GLU A 1 95 ? 13.784 15.756 -8.467 1.00 97.25 95 GLU A C 1
ATOM 717 O O . GLU A 1 95 ? 13.729 15.593 -9.685 1.00 97.25 95 GLU A O 1
ATOM 722 N N . CYS A 1 96 ? 13.385 14.802 -7.616 1.00 95.62 96 CYS A N 1
ATOM 723 C CA . CYS A 1 96 ? 12.759 13.546 -8.053 1.00 95.62 96 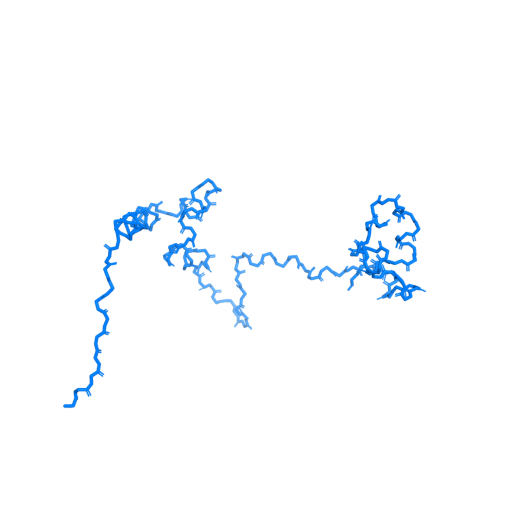CYS A CA 1
ATOM 724 C C . CYS A 1 96 ? 11.485 13.782 -8.886 1.00 95.62 96 CYS A C 1
ATOM 726 O O . CYS A 1 96 ? 11.196 13.005 -9.791 1.00 95.62 96 CYS A O 1
ATOM 728 N N . GLU A 1 97 ? 10.741 14.856 -8.601 1.00 95.88 97 GLU A N 1
ATOM 729 C CA . GLU A 1 97 ? 9.524 15.244 -9.325 1.00 95.88 97 GLU A CA 1
ATOM 730 C C . GLU A 1 97 ? 9.817 16.270 -10.427 1.00 95.88 97 GLU A C 1
ATOM 732 O O . GLU A 1 97 ? 9.199 16.236 -11.492 1.00 95.88 97 GLU A O 1
ATOM 737 N N . ARG A 1 98 ? 10.777 17.176 -10.198 1.00 96.62 98 ARG A N 1
ATOM 738 C CA . ARG A 1 98 ? 11.126 18.246 -11.149 1.00 96.62 98 ARG A CA 1
ATOM 739 C C . ARG A 1 98 ? 11.987 17.771 -12.321 1.00 96.62 98 ARG A C 1
ATOM 741 O O . ARG A 1 98 ? 11.810 18.264 -13.433 1.00 96.62 98 ARG A O 1
ATOM 748 N N . ILE A 1 99 ? 12.922 16.846 -12.088 1.00 95.25 99 ILE A N 1
ATOM 749 C CA . ILE A 1 99 ? 13.861 16.317 -13.093 1.00 95.25 99 ILE A CA 1
ATOM 750 C C . ILE A 1 99 ? 13.978 14.778 -12.957 1.00 95.25 99 ILE A C 1
ATOM 752 O O . ILE A 1 99 ? 15.076 14.238 -12.769 1.00 95.25 99 ILE A O 1
ATOM 756 N N . PRO A 1 100 ? 12.860 14.030 -13.082 1.00 91.00 100 PRO A N 1
ATOM 757 C CA . PRO A 1 100 ? 12.819 12.591 -12.815 1.00 91.00 100 PRO A CA 1
ATOM 758 C C . PRO A 1 100 ? 13.808 11.791 -13.667 1.00 91.00 100 PRO A C 1
ATOM 760 O O . PRO A 1 100 ? 14.463 10.896 -13.152 1.00 91.00 100 PRO A O 1
ATOM 763 N N . ALA A 1 101 ? 13.989 12.124 -14.950 1.00 91.75 101 ALA A N 1
ATOM 764 C CA . ALA A 1 101 ? 14.899 11.386 -15.834 1.00 91.75 101 ALA A CA 1
ATOM 765 C C . ALA A 1 101 ? 16.372 11.430 -15.369 1.00 91.75 101 ALA A C 1
ATOM 767 O O . ALA A 1 101 ? 17.083 10.426 -15.450 1.00 91.75 101 ALA A O 1
ATOM 768 N N . PHE A 1 102 ? 16.819 12.574 -14.839 1.00 92.75 102 PHE A N 1
ATOM 769 C CA . PHE A 1 102 ? 18.151 12.706 -14.245 1.00 92.75 102 PHE A CA 1
ATOM 770 C C . PHE A 1 102 ? 18.220 11.936 -12.926 1.00 92.75 102 PHE A C 1
ATOM 772 O O . PHE A 1 102 ? 19.110 11.110 -12.734 1.00 92.75 102 PHE A O 1
ATOM 779 N N . MET A 1 103 ? 17.243 12.153 -12.045 1.00 93.75 103 MET A N 1
ATOM 780 C CA . MET A 1 103 ? 17.241 11.585 -10.700 1.00 93.75 103 MET A CA 1
ATOM 781 C C . MET A 1 103 ? 17.030 10.064 -10.666 1.00 93.75 103 MET A C 1
ATOM 783 O O . MET A 1 103 ? 17.618 9.408 -9.820 1.00 93.75 103 MET A O 1
ATOM 787 N N . ILE A 1 104 ? 16.291 9.467 -11.604 1.00 88.94 104 ILE A N 1
ATOM 788 C CA . ILE A 1 104 ? 16.187 8.001 -11.752 1.00 88.94 104 ILE A CA 1
ATOM 789 C C . ILE A 1 104 ? 17.546 7.384 -12.119 1.00 88.94 104 ILE A C 1
ATOM 791 O O . ILE A 1 104 ? 17.855 6.273 -11.698 1.00 88.94 104 ILE A O 1
ATOM 795 N N . THR A 1 105 ? 18.365 8.099 -12.894 1.00 89.38 105 THR A N 1
ATOM 796 C CA . THR A 1 105 ? 19.677 7.613 -13.352 1.00 89.38 105 THR A CA 1
ATOM 797 C C . THR A 1 105 ? 20.777 7.881 -12.318 1.00 89.38 105 THR A C 1
ATOM 799 O O . THR A 1 105 ? 21.661 7.054 -12.109 1.00 89.38 105 THR A O 1
ATOM 802 N N . MET A 1 106 ? 20.733 9.038 -11.653 1.00 92.00 106 MET A N 1
ATOM 803 C CA . MET A 1 106 ? 21.760 9.477 -10.703 1.00 92.00 106 MET A CA 1
ATOM 804 C C . MET A 1 106 ? 21.460 9.119 -9.250 1.00 92.00 106 MET A C 1
ATOM 806 O O . MET A 1 106 ? 22.389 8.868 -8.493 1.00 92.00 106 MET A O 1
ATOM 810 N N . CYS A 1 107 ? 20.191 9.119 -8.855 1.00 93.75 107 CYS A N 1
ATOM 811 C CA . CYS A 1 107 ? 19.742 9.062 -7.466 1.00 93.75 107 CYS A CA 1
ATOM 812 C C . CYS A 1 107 ? 18.555 8.087 -7.255 1.00 93.75 107 CYS A C 1
ATOM 814 O O . CYS A 1 107 ? 17.542 8.472 -6.650 1.00 93.75 107 CYS A O 1
ATOM 816 N N . PRO A 1 108 ? 18.611 6.849 -7.791 1.00 89.81 108 PRO A N 1
ATOM 817 C CA . PRO A 1 108 ? 17.473 5.933 -7.772 1.00 89.81 108 PRO A CA 1
ATOM 818 C C . PRO A 1 108 ? 17.044 5.528 -6.355 1.00 89.81 108 PRO A C 1
ATOM 820 O O . PRO A 1 108 ? 15.861 5.248 -6.142 1.00 89.81 108 PRO A O 1
ATOM 823 N N . VAL A 1 109 ? 17.966 5.512 -5.387 1.00 90.62 109 VAL A N 1
ATOM 824 C CA . VAL A 1 109 ? 17.682 5.135 -3.996 1.00 90.62 109 VAL A CA 1
ATOM 825 C C . VAL A 1 109 ? 17.116 6.330 -3.232 1.00 90.62 109 VAL A C 1
ATOM 827 O O . VAL A 1 109 ? 16.047 6.210 -2.633 1.00 90.62 109 VAL A O 1
ATOM 830 N N . SER A 1 110 ? 17.739 7.513 -3.324 1.00 92.38 110 SER A N 1
ATOM 831 C CA . SER A 1 110 ? 17.210 8.737 -2.692 1.00 92.38 110 SER A CA 1
ATOM 832 C C . SER A 1 110 ? 15.813 9.124 -3.197 1.00 92.38 110 SER A C 1
ATOM 834 O O . SER A 1 110 ? 15.043 9.711 -2.440 1.00 92.38 110 SER A O 1
ATOM 836 N N . CYS A 1 111 ? 15.450 8.778 -4.437 1.00 90.75 111 CYS A N 1
ATOM 837 C CA . CYS A 1 111 ? 14.095 8.982 -4.966 1.00 90.75 111 CYS A CA 1
ATOM 838 C C . CYS A 1 111 ? 13.120 7.815 -4.726 1.00 90.75 111 CYS A C 1
ATOM 840 O O . CYS A 1 111 ? 11.992 7.865 -5.216 1.00 90.75 111 CYS A O 1
ATOM 842 N N . GLY A 1 112 ? 13.520 6.753 -4.017 1.00 86.31 112 GLY A N 1
ATOM 843 C CA . GLY A 1 112 ? 12.657 5.596 -3.736 1.00 86.31 112 GLY A CA 1
ATOM 844 C C . GLY A 1 112 ? 12.235 4.797 -4.978 1.00 86.31 112 GLY A C 1
ATOM 845 O O . GLY A 1 112 ? 11.240 4.068 -4.941 1.00 86.31 112 GLY A O 1
ATOM 846 N N . VAL A 1 113 ? 12.973 4.942 -6.083 1.00 84.06 113 VAL A N 1
ATOM 847 C CA . VAL A 1 113 ? 12.774 4.194 -7.334 1.00 84.06 113 VAL A CA 1
ATOM 848 C C . VAL A 1 113 ? 13.341 2.781 -7.187 1.00 84.06 113 VAL A C 1
ATOM 850 O O . VAL A 1 113 ? 12.746 1.825 -7.687 1.00 84.06 113 VAL A O 1
ATOM 853 N N . CYS A 1 114 ? 14.451 2.654 -6.455 1.00 76.81 114 CYS A N 1
ATOM 854 C CA . CYS A 1 114 ? 15.139 1.404 -6.152 1.00 76.81 114 CYS A CA 1
ATOM 855 C C . CYS A 1 114 ? 15.310 1.184 -4.646 1.00 76.81 114 CYS A C 1
ATOM 857 O O . CYS A 1 114 ? 15.268 2.131 -3.856 1.00 76.81 114 CYS A O 1
ATOM 859 N N . CYS A 1 115 ? 15.438 -0.089 -4.270 1.00 63.09 115 CYS A N 1
ATOM 860 C CA . CYS A 1 115 ? 15.444 -0.596 -2.903 1.00 63.09 115 CYS A CA 1
ATOM 861 C C . CYS A 1 115 ? 16.107 -1.984 -2.818 1.00 63.09 115 CYS A C 1
ATOM 863 O O . CYS A 1 115 ? 16.323 -2.444 -1.675 1.00 63.09 115 CYS A O 1
#

Radius of gyration: 24.23 Å; chains: 1; bounding box: 49×46×71 Å

pLDDT: mean 71.01, std 18.13, range [32.41, 97.31]

InterPro domains:
  IPR003582 ShKT domain [PS51670] (77-114)

Organism: NCBI:txid68888

Secondary structure (DSSP, 8-state):
-----------HHHHHHHHHHHHHHHSTTHHHHSHHHHHHHTTSHHHHHHTT------TT----TT-----S-----S--S-SSTTHHHHHHTTHHHHSHHHHHHH-TTTTTS--

Sequence (115 aa):
MTKCGKIIYATSSQMLRDFLCSVCCSSGGNLCLEAETRSPCSICPCCWYRSQGPMRQVGQRLEPFGAASTARRICACPHSDDNDRKCSFWAHVGECERIPAFMITMCPVSCGVCC

Foldseek 3Di:
DDDDDDPDPCDPVNVVLVVLQVVCLPPPLCLCPPPVSVVSNVVRVNSVVVQQPDFDDDDDDGDGPVPPPPVVPPFPDPDPAAQDPCLLVCLVVPCCPVPVVCCCVHPCVSSVVGD